Protein AF-A0A891ZUQ5-F1 (afdb_monomer)

Structure (mmCIF, N/CA/C/O backbone):
data_AF-A0A891ZUQ5-F1
#
_entry.id   AF-A0A89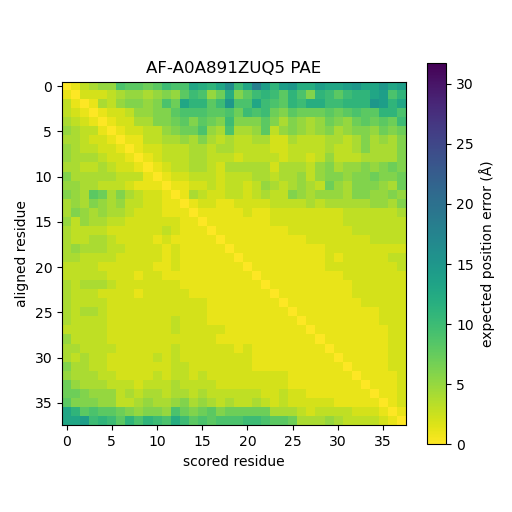1ZUQ5-F1
#
loop_
_atom_site.group_PDB
_atom_site.id
_atom_site.type_symbol
_atom_site.label_atom_id
_atom_site.label_alt_id
_atom_site.label_comp_id
_atom_site.label_asym_id
_atom_site.label_entity_id
_atom_site.label_seq_id
_atom_site.pdbx_PDB_ins_code
_atom_site.Cartn_x
_atom_site.Cartn_y
_atom_site.Cartn_z
_atom_site.occupancy
_atom_site.B_iso_or_equiv
_atom_site.auth_seq_id
_atom_site.auth_comp_id
_atom_site.auth_asym_id
_atom_site.auth_atom_id
_atom_site.pdbx_PDB_model_num
ATOM 1 N N . 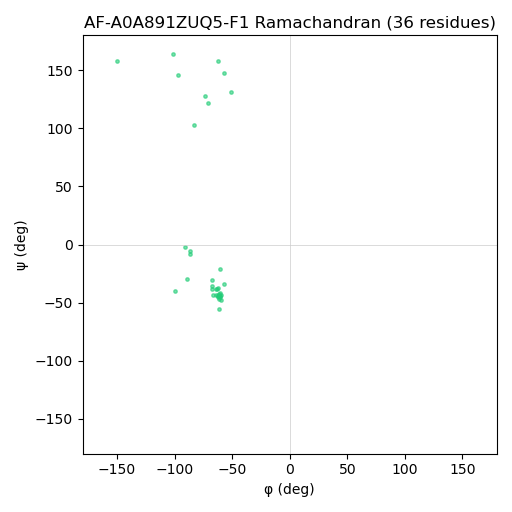MET A 1 1 ? -4.428 10.268 19.067 1.00 70.88 1 MET A N 1
ATOM 2 C CA . MET A 1 1 ? -4.244 11.703 18.756 1.00 70.88 1 MET A CA 1
ATOM 3 C C . MET A 1 1 ? -3.143 11.799 17.719 1.00 70.88 1 MET A C 1
ATOM 5 O O . MET A 1 1 ? -2.130 11.131 17.893 1.00 70.88 1 MET A O 1
ATOM 9 N N . MET A 1 2 ? -3.367 12.517 16.621 1.00 78.31 2 MET A N 1
ATOM 10 C CA . MET A 1 2 ? -2.342 12.666 15.587 1.00 78.31 2 MET A CA 1
ATOM 11 C C . MET A 1 2 ? -1.271 13.623 16.104 1.00 78.31 2 MET A C 1
ATOM 13 O O . MET A 1 2 ? -1.607 14.715 16.556 1.00 78.31 2 MET A O 1
ATOM 17 N N . SER A 1 3 ? -0.006 13.222 16.055 1.00 84.50 3 SER A N 1
ATOM 18 C CA . SER A 1 3 ? 1.110 14.153 16.189 1.00 84.50 3 SER A CA 1
ATOM 19 C C . SER A 1 3 ? 1.598 14.522 14.793 1.00 84.50 3 SER A C 1
ATOM 21 O O . SER A 1 3 ? 1.575 13.699 13.881 1.00 84.50 3 SER A O 1
ATOM 23 N N . TRP A 1 4 ? 2.059 15.758 14.627 1.00 78.94 4 TRP A N 1
ATOM 24 C CA . TRP A 1 4 ? 2.571 16.266 13.350 1.00 78.94 4 TRP A CA 1
ATOM 25 C C . TRP A 1 4 ? 3.789 15.491 12.827 1.00 78.94 4 TRP A C 1
ATOM 27 O O . TRP A 1 4 ? 4.064 15.513 11.636 1.00 78.94 4 TRP A O 1
ATOM 37 N N . MET A 1 5 ? 4.497 14.777 13.708 1.00 85.94 5 MET A N 1
ATOM 38 C CA . MET A 1 5 ? 5.631 13.926 13.336 1.00 85.94 5 MET A CA 1
ATOM 39 C C . MET A 1 5 ? 5.225 12.506 12.923 1.00 85.94 5 MET A C 1
ATOM 41 O O . MET A 1 5 ? 6.074 11.750 12.454 1.00 85.94 5 MET A O 1
ATOM 45 N N . ASN A 1 6 ? 3.960 12.107 13.093 1.00 89.19 6 ASN A N 1
ATOM 46 C CA . ASN A 1 6 ? 3.537 10.773 12.692 1.00 89.19 6 ASN A CA 1
ATOM 47 C C . ASN A 1 6 ? 3.216 10.738 11.193 1.00 89.19 6 ASN A C 1
ATOM 49 O O . ASN A 1 6 ? 2.154 11.184 10.770 1.00 89.19 6 ASN A O 1
ATOM 53 N N . MET A 1 7 ? 4.129 10.181 10.401 1.00 87.25 7 MET A N 1
ATOM 54 C CA . MET A 1 7 ? 3.942 9.989 8.956 1.00 87.25 7 MET A CA 1
ATOM 55 C C . MET A 1 7 ? 3.232 8.674 8.605 1.00 87.25 7 MET A C 1
ATOM 57 O O . MET A 1 7 ? 2.902 8.444 7.445 1.00 87.25 7 MET A O 1
ATOM 61 N N . ASN A 1 8 ? 2.973 7.824 9.601 1.00 91.81 8 ASN A N 1
ATOM 62 C CA . ASN A 1 8 ? 2.251 6.571 9.427 1.00 91.81 8 ASN A CA 1
ATOM 63 C C . ASN A 1 8 ? 0.798 6.705 9.887 1.00 91.81 8 ASN A C 1
ATOM 65 O O . ASN A 1 8 ? 0.426 7.609 10.641 1.00 91.81 8 ASN A O 1
ATOM 69 N N . PHE A 1 9 ? -0.034 5.751 9.470 1.00 90.25 9 PHE A N 1
ATOM 70 C CA . PHE A 1 9 ? -1.380 5.626 10.015 1.00 90.25 9 PHE A CA 1
ATOM 71 C C . PHE A 1 9 ? -1.347 5.461 11.537 1.00 90.25 9 PHE A C 1
ATOM 73 O O . PHE A 1 9 ? -0.424 4.882 12.111 1.00 90.25 9 PHE A O 1
ATOM 80 N N . GLN A 1 10 ? -2.383 5.980 12.194 1.00 86.94 10 GLN A N 1
ATOM 81 C CA . GLN A 1 10 ? -2.589 5.751 13.621 1.00 86.94 10 GLN A CA 1
ATOM 82 C C . GLN A 1 10 ? -2.790 4.259 13.904 1.00 86.94 10 GLN A C 1
ATOM 84 O O . GLN A 1 10 ? -3.210 3.507 13.020 1.00 86.94 10 GLN A O 1
ATOM 89 N N . ASN A 1 11 ? -2.540 3.850 15.151 1.00 90.56 11 ASN A N 1
ATOM 90 C CA . ASN A 1 11 ? -2.793 2.478 15.579 1.00 90.56 11 ASN A CA 1
ATOM 91 C C . ASN A 1 11 ? -4.228 2.057 15.215 1.00 90.56 11 ASN A C 1
ATOM 93 O O . ASN A 1 11 ? -5.172 2.811 15.473 1.00 90.56 11 ASN A O 1
ATOM 97 N N . PRO A 1 12 ? -4.404 0.879 14.594 1.00 86.81 12 PRO A N 1
ATOM 98 C CA . PRO A 1 12 ? -5.702 0.471 14.099 1.00 86.81 12 PRO A CA 1
ATOM 99 C C . PRO A 1 12 ? -6.646 0.137 15.252 1.00 86.81 12 PRO A C 1
ATOM 101 O O . PRO A 1 12 ? -6.398 -0.777 16.031 1.00 86.81 12 PRO A O 1
ATOM 104 N N . ASN A 1 13 ? -7.779 0.836 15.297 1.00 93.12 13 ASN A N 1
ATOM 105 C CA . ASN A 1 13 ? -8.827 0.607 16.298 1.00 93.12 13 ASN A CA 1
ATOM 106 C C . ASN A 1 13 ? -9.882 -0.417 15.842 1.00 93.12 13 ASN A C 1
ATOM 108 O O . ASN A 1 13 ? -10.825 -0.711 16.570 1.00 93.12 13 ASN A O 1
ATOM 112 N N . SER A 1 14 ? -9.769 -0.936 14.618 1.00 94.62 14 SER A N 1
ATOM 113 C CA . SER A 1 14 ? -10.690 -1.932 14.069 1.00 94.62 14 SER A CA 1
ATOM 114 C C . SER A 1 14 ? -9.989 -2.844 13.070 1.00 94.62 14 SER A C 1
ATOM 116 O O . SER A 1 14 ? -8.996 -2.465 12.445 1.00 94.62 14 SER A O 1
ATOM 118 N N . ILE A 1 15 ? -10.562 -4.029 12.853 1.00 95.06 15 ILE A N 1
ATOM 119 C CA . ILE A 1 15 ? -10.079 -5.003 11.862 1.00 95.06 15 ILE A CA 1
ATOM 120 C C . ILE A 1 15 ? -10.035 -4.385 10.458 1.00 95.06 15 ILE A C 1
ATOM 122 O O . ILE A 1 15 ? -9.136 -4.683 9.674 1.00 95.06 15 ILE A O 1
ATOM 126 N N . ASN A 1 16 ? -10.971 -3.489 10.136 1.00 96.00 16 ASN A N 1
ATOM 127 C CA . ASN A 1 16 ? -10.982 -2.830 8.836 1.00 96.00 16 ASN A CA 1
ATOM 128 C C . ASN A 1 16 ? -9.786 -1.880 8.673 1.00 96.00 16 ASN A C 1
ATOM 130 O O . ASN A 1 16 ? -9.162 -1.843 7.618 1.00 96.00 16 ASN A O 1
ATOM 134 N N . MET A 1 17 ? -9.405 -1.180 9.744 1.00 93.94 17 MET A N 1
ATOM 135 C CA . MET A 1 17 ? -8.231 -0.310 9.739 1.00 93.94 17 MET A CA 1
ATOM 136 C C . MET A 1 17 ? -6.931 -1.115 9.602 1.00 93.94 17 MET A C 1
ATOM 138 O O . MET A 1 17 ? -6.045 -0.696 8.866 1.00 93.94 17 MET A O 1
ATOM 142 N N . ILE A 1 18 ? -6.849 -2.313 10.199 1.00 95.12 18 ILE A N 1
ATOM 143 C CA . ILE A 1 18 ? -5.720 -3.237 9.977 1.00 95.12 18 ILE A CA 1
ATOM 144 C C . ILE A 1 18 ? -5.618 -3.605 8.489 1.00 95.12 18 ILE A C 1
ATOM 146 O O . ILE A 1 18 ? -4.541 -3.506 7.906 1.00 95.12 18 ILE A O 1
ATOM 150 N N . LYS A 1 19 ? -6.735 -3.978 7.849 1.00 94.88 19 LYS A N 1
ATOM 151 C CA . LYS A 1 19 ? -6.759 -4.339 6.419 1.00 94.88 19 LYS A CA 1
ATOM 152 C C . LYS A 1 19 ? -6.288 -3.194 5.521 1.00 94.88 19 LYS A C 1
ATOM 154 O O . LYS A 1 19 ? -5.497 -3.429 4.612 1.00 94.88 19 LYS A O 1
ATOM 159 N N . ILE A 1 20 ? -6.730 -1.968 5.799 1.00 96.50 20 ILE A N 1
ATOM 160 C CA . ILE A 1 20 ? -6.338 -0.780 5.029 1.00 96.50 20 ILE A CA 1
ATOM 161 C C . ILE A 1 20 ? -4.849 -0.472 5.215 1.00 96.50 20 ILE A C 1
ATOM 163 O O . ILE A 1 20 ? -4.159 -0.223 4.230 1.00 96.50 20 ILE A O 1
ATOM 167 N N . ILE A 1 21 ? -4.331 -0.543 6.445 1.00 97.50 21 ILE A N 1
ATOM 168 C CA . ILE A 1 21 ? -2.904 -0.310 6.718 1.00 97.50 21 ILE A CA 1
ATOM 169 C C . ILE A 1 21 ? -2.038 -1.353 6.002 1.00 97.50 21 ILE A C 1
ATOM 171 O O . ILE A 1 21 ? -1.044 -0.995 5.373 1.00 97.50 21 ILE A O 1
ATOM 175 N N . MET A 1 22 ? -2.432 -2.631 6.032 1.00 95.94 22 MET A N 1
ATOM 176 C CA . MET A 1 22 ? -1.711 -3.689 5.315 1.00 95.94 22 MET A CA 1
ATOM 177 C C . MET A 1 22 ? -1.710 -3.458 3.799 1.00 95.94 22 MET A C 1
ATOM 179 O O . MET A 1 22 ? -0.662 -3.573 3.167 1.00 95.94 22 MET A O 1
ATOM 183 N N . PHE A 1 23 ? -2.855 -3.083 3.222 1.00 97.75 23 PHE A N 1
ATOM 184 C CA . PHE A 1 23 ? -2.953 -2.773 1.795 1.00 97.75 23 PHE A CA 1
ATOM 185 C C . PHE A 1 23 ? -2.102 -1.555 1.404 1.00 97.75 23 PHE A C 1
ATOM 187 O O . PHE A 1 23 ? -1.365 -1.609 0.422 1.00 97.75 23 PHE A O 1
ATOM 194 N N . ASN A 1 24 ? -2.132 -0.485 2.203 1.00 97.12 24 ASN A N 1
ATOM 195 C CA . ASN A 1 24 ? -1.308 0.699 1.969 1.00 97.12 24 ASN A CA 1
ATOM 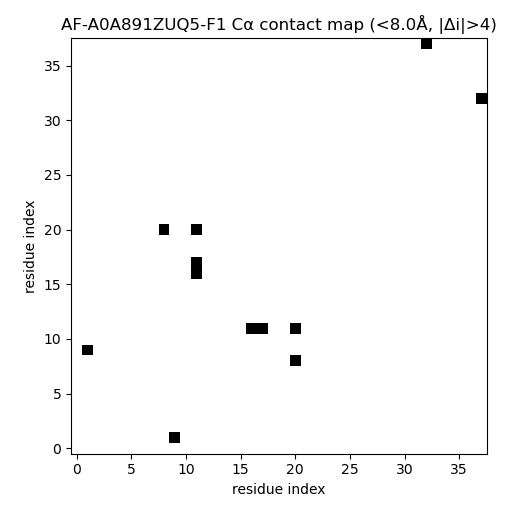196 C C . ASN A 1 24 ? 0.190 0.374 1.996 1.00 97.12 24 ASN 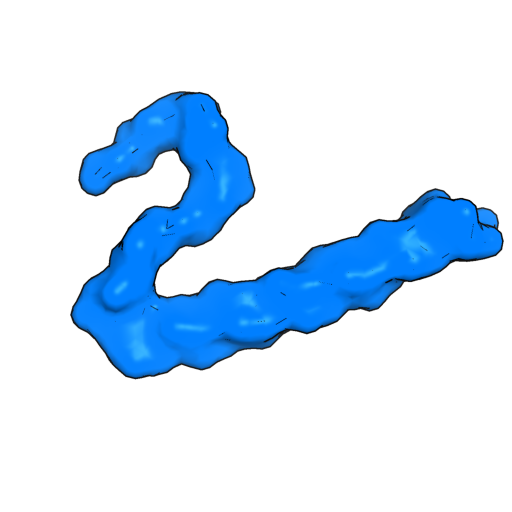A C 1
ATOM 198 O O . ASN A 1 24 ? 0.924 0.797 1.110 1.00 97.12 24 ASN A O 1
ATOM 202 N N . ASN A 1 25 ? 0.647 -0.401 2.982 1.00 97.06 25 ASN A N 1
ATOM 203 C CA . ASN A 1 25 ? 2.062 -0.759 3.092 1.00 97.06 25 ASN A CA 1
ATOM 204 C C . ASN A 1 25 ? 2.539 -1.577 1.885 1.00 97.06 25 ASN A C 1
ATOM 206 O O . ASN A 1 25 ? 3.647 -1.363 1.399 1.00 97.06 25 ASN A O 1
ATOM 210 N N . PHE A 1 26 ? 1.690 -2.463 1.359 1.00 98.12 26 PHE A N 1
ATOM 211 C CA . PHE A 1 26 ? 1.982 -3.193 0.129 1.00 98.12 26 PHE A CA 1
ATOM 212 C C . PHE A 1 26 ? 2.131 -2.255 -1.079 1.00 98.12 26 PHE A C 1
ATOM 214 O O . PHE A 1 26 ? 3.104 -2.362 -1.826 1.00 98.12 26 PHE A O 1
ATOM 221 N N . LEU A 1 27 ? 1.221 -1.288 -1.237 1.00 97.88 27 LEU A N 1
ATOM 222 C CA . LEU A 1 27 ? 1.318 -0.290 -2.306 1.00 97.88 27 LEU A CA 1
ATOM 223 C C . LEU A 1 27 ? 2.555 0.605 -2.164 1.00 97.88 27 LEU A C 1
ATOM 225 O O . LEU A 1 27 ? 3.19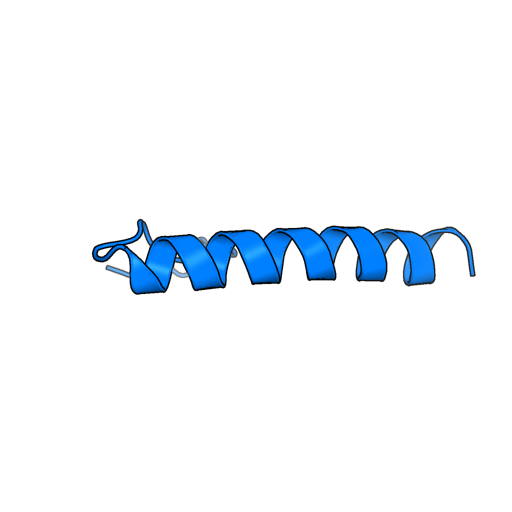9 0.904 -3.165 1.00 97.88 27 LEU A O 1
ATOM 229 N N . MET A 1 28 ? 2.926 0.992 -0.942 1.00 97.00 28 MET A N 1
ATOM 230 C CA . MET A 1 28 ? 4.124 1.802 -0.702 1.00 97.00 28 MET A CA 1
ATOM 231 C C . MET A 1 28 ? 5.405 1.076 -1.113 1.00 97.00 28 MET A C 1
ATOM 233 O O . MET A 1 28 ? 6.290 1.698 -1.694 1.00 97.00 28 MET A O 1
ATOM 237 N N . ILE A 1 29 ? 5.493 -0.237 -0.881 1.00 97.50 29 ILE A N 1
ATOM 238 C CA . ILE A 1 29 ? 6.621 -1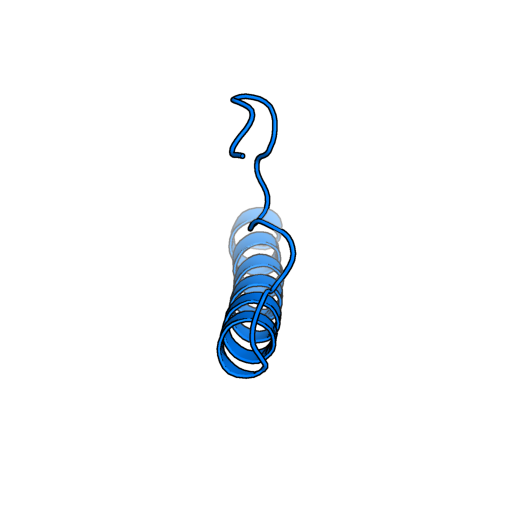.049 -1.356 1.00 97.50 29 ILE A CA 1
ATOM 239 C C . ILE A 1 29 ? 6.695 -1.009 -2.887 1.00 97.50 29 ILE A C 1
ATOM 241 O O . ILE A 1 29 ? 7.762 -0.748 -3.439 1.00 97.50 29 ILE A O 1
ATOM 245 N N . ILE A 1 30 ? 5.566 -1.204 -3.575 1.00 97.94 30 ILE A N 1
ATOM 246 C CA . ILE A 1 30 ? 5.509 -1.134 -5.043 1.00 97.94 30 ILE A CA 1
ATOM 247 C C . ILE A 1 30 ? 5.930 0.253 -5.541 1.00 97.94 30 ILE A C 1
ATOM 249 O O . ILE A 1 30 ? 6.724 0.347 -6.472 1.00 97.94 30 ILE A O 1
ATOM 253 N N . LEU A 1 31 ? 5.446 1.327 -4.914 1.00 97.62 31 LEU A N 1
ATOM 254 C CA . LEU A 1 31 ? 5.799 2.696 -5.291 1.00 97.62 31 LEU A CA 1
ATOM 255 C C . LEU A 1 31 ? 7.294 2.975 -5.133 1.00 97.62 31 LEU A C 1
ATOM 257 O O . LEU A 1 31 ? 7.889 3.574 -6.024 1.00 97.62 31 LEU A O 1
ATOM 261 N N . ILE A 1 32 ? 7.911 2.512 -4.043 1.00 97.69 32 ILE A N 1
ATOM 262 C CA . ILE A 1 32 ? 9.360 2.635 -3.843 1.00 97.69 32 ILE A CA 1
ATOM 263 C C . ILE A 1 32 ? 10.107 1.880 -4.941 1.00 97.69 32 ILE A C 1
ATOM 265 O O . ILE A 1 32 ? 11.045 2.421 -5.517 1.00 97.69 32 ILE A O 1
ATOM 269 N N . PHE A 1 33 ? 9.677 0.662 -5.276 1.00 98.00 33 PHE A N 1
ATOM 270 C CA . PHE A 1 33 ? 10.298 -0.097 -6.360 1.00 98.00 33 PHE A CA 1
ATOM 271 C C . PHE A 1 33 ? 10.192 0.618 -7.703 1.00 98.00 33 PHE A C 1
ATOM 273 O O . PHE A 1 33 ? 11.179 0.656 -8.430 1.00 98.00 33 PHE A O 1
ATOM 280 N N . ILE A 1 34 ? 9.037 1.215 -8.007 1.00 95.75 34 ILE A N 1
ATOM 281 C CA . ILE A 1 34 ? 8.866 2.011 -9.223 1.00 95.75 34 ILE A CA 1
ATOM 282 C C . ILE A 1 34 ? 9.837 3.193 -9.196 1.00 95.75 34 ILE A C 1
ATOM 284 O O . ILE A 1 34 ? 10.648 3.297 -10.093 1.00 95.75 34 ILE A O 1
ATOM 288 N N . ILE A 1 35 ? 9.829 4.030 -8.158 1.00 97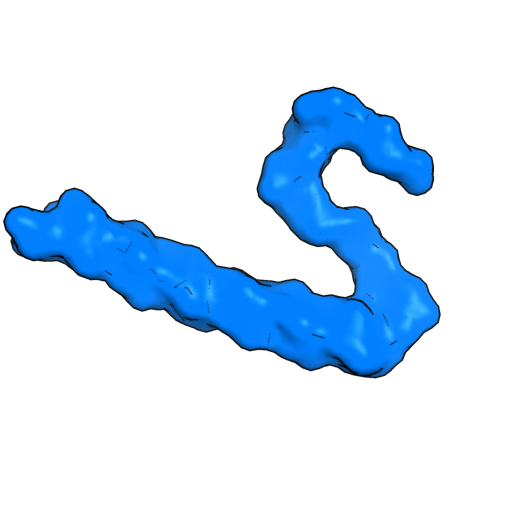.31 35 ILE A N 1
ATOM 289 C CA . ILE A 1 35 ? 10.640 5.262 -8.119 1.00 97.31 35 ILE A CA 1
ATOM 290 C C . ILE A 1 35 ? 12.156 4.989 -8.059 1.00 97.31 35 ILE A C 1
ATOM 292 O O . ILE A 1 35 ? 12.945 5.8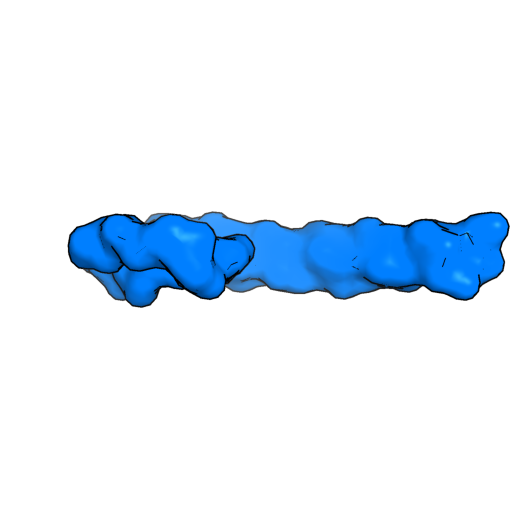15 -8.505 1.00 97.31 35 ILE A O 1
ATOM 296 N N . CYS A 1 36 ? 12.586 3.880 -7.449 1.00 92.31 36 CYS A N 1
ATOM 297 C CA . CYS A 1 36 ? 14.010 3.580 -7.281 1.00 92.31 36 CYS A CA 1
ATOM 298 C C . CYS A 1 36 ? 14.625 2.795 -8.444 1.00 92.31 36 CYS A C 1
ATOM 300 O O . CYS A 1 36 ? 15.835 2.892 -8.640 1.00 92.31 36 CYS A O 1
ATOM 302 N N . ILE A 1 37 ? 13.843 1.968 -9.147 1.00 86.38 37 ILE A N 1
ATOM 303 C CA . ILE A 1 37 ? 14.345 1.124 -10.244 1.00 86.38 37 ILE A CA 1
ATOM 304 C C . ILE A 1 37 ? 14.054 1.745 -11.612 1.00 86.38 37 ILE A C 1
ATOM 306 O O . ILE A 1 37 ? 14.900 1.629 -12.500 1.00 86.38 37 ILE A O 1
ATOM 310 N N . LEU A 1 38 ? 12.871 2.343 -11.793 1.00 82.69 38 LEU A N 1
ATOM 311 C CA . LEU A 1 38 ? 12.505 3.072 -13.009 1.00 82.69 38 LEU A CA 1
ATOM 312 C C . LEU A 1 38 ? 12.982 4.522 -12.906 1.00 82.69 38 LEU A C 1
ATOM 314 O O . LEU A 1 38 ? 13.652 4.966 -13.863 1.00 82.69 38 LEU A O 1
#

pLDDT: mean 92.16, std 6.52, range [70.88, 98.12]

Radius of gyration: 12.52 Å; Cα contacts (8 Å, |Δi|>4): 6; chains: 1; bounding box: 25×21×32 Å

Sequence (38 aa):
MMSWMNMNFQNPNSINMIKIIMFNNFLMIILIFIICIL

Solvent-accessible surface area (backbone atoms only — not comparable to full-atom values): 2485 Å² total; per-residue (Å²): 132,92,53,96,85,58,88,63,82,73,84,63,90,43,76,66,46,46,54,52,51,56,52,49,54,54,50,51,53,52,51,50,50,46,72,73,73,105

InterPro domains:
  IPR036257 Cytochro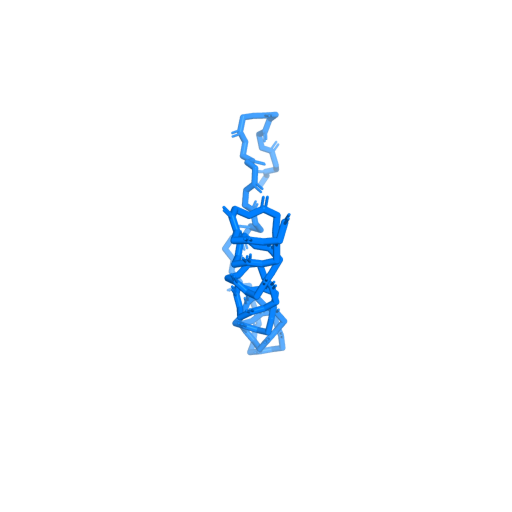me C oxidase subunit II, transmembrane domain superfamily [SSF81464] (1-37)

Secondary structure (DSSP, 8-state):
---TT--SPPPPSSHHHHHHHHHHHHHHHHHHHHHHH-

Foldseek 3Di:
DDDPPDPADDDDPDPVSVVVSVVVVVVVVVVCCVVVVD

Mean predicted aligned error: 3.36 Å

Organism: NCBI:txid340537